Protein AF-A0AA39MZ94-F1 (afdb_monomer_lite)

pLDDT: mean 83.93, std 14.19, range [37.34, 96.5]

Organism: NCBI:txid47425

Structure (mmCIF, N/CA/C/O backbone):
data_AF-A0AA39MZ94-F1
#
_entry.id   AF-A0AA39MZ94-F1
#
loop_
_atom_site.group_PDB
_atom_site.id
_atom_site.type_symbol
_atom_site.label_atom_id
_atom_site.label_alt_id
_atom_site.label_comp_id
_atom_site.label_asym_id
_atom_site.label_entity_id
_atom_site.label_seq_id
_atom_site.pdbx_PDB_ins_code
_atom_site.Cartn_x
_atom_site.Cartn_y
_atom_site.Cartn_z
_atom_site.occupancy
_atom_site.B_iso_or_equiv
_atom_site.auth_seq_id
_atom_site.auth_comp_id
_atom_site.auth_asym_id
_atom_site.auth_atom_id
_atom_site.pdbx_PDB_model_num
ATOM 1 N N . MET A 1 1 ? -14.321 -25.411 10.450 1.00 39.59 1 MET A N 1
ATOM 2 C CA . MET A 1 1 ? -13.295 -24.376 10.215 1.00 39.59 1 MET A CA 1
ATOM 3 C C . MET A 1 1 ? -13.855 -23.096 10.797 1.00 39.59 1 MET A C 1
ATOM 5 O O . MET A 1 1 ? -14.821 -22.581 10.254 1.00 39.59 1 MET A O 1
ATOM 9 N N . GLU A 1 2 ? -13.376 -22.686 11.968 1.00 47.72 2 GLU A N 1
ATOM 10 C CA . GLU A 1 2 ? -13.886 -21.492 12.645 1.00 47.72 2 GLU A CA 1
ATOM 11 C C . GLU A 1 2 ? -13.235 -20.266 11.995 1.00 47.72 2 GLU A C 1
ATOM 13 O O . GLU A 1 2 ? -12.029 -20.066 12.114 1.00 47.72 2 GLU A O 1
ATOM 18 N N . SER A 1 3 ? -14.008 -19.494 11.227 1.00 54.31 3 SER A N 1
ATOM 19 C CA . SER A 1 3 ? -13.542 -18.238 10.637 1.00 54.31 3 SER A CA 1
ATOM 20 C C . SER A 1 3 ? -13.079 -17.292 11.748 1.00 54.31 3 SER A C 1
ATOM 22 O O . SER A 1 3 ? -13.821 -17.048 12.702 1.00 54.31 3 SER A O 1
ATOM 24 N N . SER A 1 4 ? -11.866 -16.747 11.638 1.00 66.31 4 SER A N 1
ATOM 25 C CA . SER A 1 4 ? -11.338 -15.779 12.601 1.00 66.31 4 SER A CA 1
ATOM 26 C C . SER A 1 4 ? -12.271 -14.567 12.691 1.00 66.31 4 SER A C 1
ATOM 28 O O . SER A 1 4 ? -12.445 -13.831 11.717 1.00 66.31 4 SER A O 1
ATOM 30 N N . LYS A 1 5 ? -12.896 -14.361 13.855 1.00 77.12 5 LYS A N 1
ATOM 31 C CA . LYS A 1 5 ? -13.789 -13.218 14.085 1.00 77.12 5 LYS A CA 1
ATOM 32 C C . LYS A 1 5 ? -12.986 -11.913 13.992 1.00 77.12 5 LYS A C 1
ATOM 34 O O . LYS A 1 5 ? -11.888 -11.852 14.551 1.00 77.12 5 LYS A O 1
ATOM 39 N N . PRO A 1 6 ? -13.516 -10.858 13.346 1.00 82.25 6 PRO A N 1
ATOM 40 C CA . PRO A 1 6 ? -12.822 -9.578 13.266 1.00 82.25 6 PRO A CA 1
ATOM 41 C C . PRO A 1 6 ? -12.559 -9.033 14.674 1.00 82.25 6 PRO A C 1
ATOM 43 O O . PRO A 1 6 ? -13.391 -9.196 15.569 1.00 82.25 6 PRO A O 1
ATOM 46 N N . SER A 1 7 ? -11.410 -8.387 14.869 1.00 88.44 7 SER A N 1
ATOM 47 C CA . SER A 1 7 ? -10.976 -7.849 16.160 1.00 88.44 7 SER A CA 1
ATOM 48 C C . SER A 1 7 ? -10.626 -6.361 16.086 1.00 88.44 7 SER A C 1
ATOM 50 O O . SER A 1 7 ? -10.378 -5.797 15.018 1.00 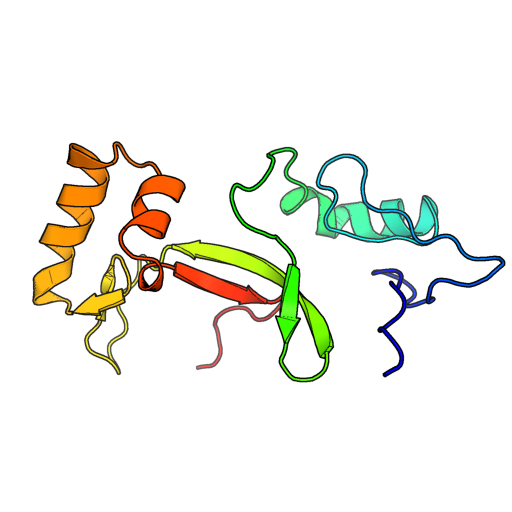88.44 7 SER A O 1
ATOM 52 N N . CYS A 1 8 ? -10.665 -5.699 17.241 1.00 90.06 8 CYS A N 1
ATOM 53 C CA . CYS A 1 8 ? -10.295 -4.297 17.389 1.00 90.06 8 CYS A CA 1
ATOM 54 C C . CYS A 1 8 ? -8.772 -4.120 17.318 1.00 90.06 8 CYS A C 1
ATOM 56 O O . CYS A 1 8 ? -8.043 -4.757 18.074 1.00 90.06 8 CYS A O 1
ATOM 58 N N . ALA A 1 9 ? -8.298 -3.178 16.501 1.00 87.38 9 ALA A N 1
ATOM 59 C CA . ALA A 1 9 ? -6.870 -2.893 16.344 1.00 87.38 9 ALA A CA 1
ATOM 60 C C . ALA A 1 9 ? -6.188 -2.346 17.616 1.00 87.38 9 ALA A C 1
ATOM 62 O O . ALA A 1 9 ? -4.968 -2.408 17.718 1.00 87.38 9 ALA A O 1
ATOM 63 N N . VAL A 1 10 ? -6.956 -1.818 18.579 1.00 90.62 10 VAL A N 1
ATOM 64 C CA . VAL A 1 10 ? -6.418 -1.178 19.797 1.00 90.62 10 VAL A CA 1
ATOM 65 C C . VAL A 1 10 ? -6.493 -2.089 21.014 1.00 90.62 10 VAL A C 1
ATOM 67 O O . VAL A 1 10 ? -5.508 -2.274 21.715 1.00 90.62 10 VAL A O 1
ATOM 70 N N . CYS A 1 11 ? -7.668 -2.660 21.282 1.00 90.81 11 CYS A N 1
ATOM 71 C CA . CYS A 1 11 ? -7.914 -3.443 22.496 1.00 90.81 11 CYS A CA 1
ATOM 72 C C . CYS A 1 11 ? -8.071 -4.945 22.235 1.00 90.81 11 CYS A C 1
ATOM 74 O O . CYS A 1 11 ? -8.384 -5.683 23.164 1.00 90.81 11 CYS A O 1
ATOM 76 N N . GLN A 1 12 ? -7.922 -5.386 20.979 1.00 87.88 12 GLN A N 1
ATOM 77 C CA . GLN A 1 12 ? -7.980 -6.788 20.542 1.00 87.88 12 GLN A CA 1
ATOM 78 C C . GLN A 1 12 ? -9.290 -7.536 20.844 1.00 87.88 12 GLN A C 1
ATOM 80 O O . GLN A 1 12 ? -9.397 -8.726 20.555 1.00 87.88 12 GLN A O 1
ATOM 85 N N . LYS A 1 13 ? -10.331 -6.852 21.342 1.00 89.19 13 LYS A N 1
ATOM 86 C CA . LYS A 1 13 ? -11.676 -7.428 21.487 1.00 89.19 13 LYS A CA 1
ATOM 87 C C . LYS A 1 13 ? -12.170 -7.948 20.141 1.00 89.19 13 LYS A C 1
ATOM 89 O O . LYS A 1 13 ? -12.132 -7.217 19.150 1.00 89.19 13 LYS A O 1
ATOM 94 N N . THR A 1 14 ? -12.640 -9.188 20.117 1.00 87.81 14 THR A N 1
ATOM 95 C CA . THR A 1 14 ? -13.252 -9.828 18.951 1.00 87.81 14 THR A CA 1
ATOM 96 C C . THR A 1 14 ? -14.734 -9.474 18.847 1.00 87.81 14 THR A C 1
ATOM 98 O O . THR A 1 14 ? -15.363 -9.061 19.825 1.00 87.81 14 THR A O 1
ATOM 101 N N . ALA A 1 15 ? -15.298 -9.602 17.645 1.00 83.81 15 ALA A N 1
ATOM 102 C CA . ALA A 1 15 ? -16.730 -9.442 17.441 1.00 83.81 15 ALA A CA 1
ATOM 103 C C . ALA A 1 15 ? -17.522 -10.498 18.230 1.00 83.81 15 ALA A C 1
ATOM 105 O O . ALA A 1 15 ? -17.189 -11.685 18.213 1.00 83.81 15 ALA A O 1
ATOM 106 N N . GLY A 1 16 ? -18.582 -10.056 18.901 1.00 79.00 16 GLY A N 1
ATOM 107 C CA . GLY A 1 16 ? -19.487 -10.879 19.704 1.00 79.00 16 GLY A CA 1
ATOM 108 C C . GLY A 1 16 ? -20.869 -10.232 19.791 1.00 79.00 16 GLY A C 1
ATOM 109 O O . GLY A 1 16 ? -21.067 -9.160 19.222 1.00 79.00 16 GLY A O 1
ATOM 110 N N . GLU A 1 17 ? -21.808 -10.864 20.498 1.00 69.25 17 GLU A N 1
ATOM 111 C CA . GLU A 1 17 ? -23.209 -10.407 20.593 1.00 69.25 17 GLU A CA 1
ATOM 112 C C . GLU A 1 17 ? -23.322 -8.947 21.075 1.00 69.25 17 GLU A C 1
ATOM 114 O O . GLU A 1 17 ? -24.084 -8.171 20.503 1.00 69.25 17 GLU A O 1
ATOM 119 N N . ASP A 1 18 ? -22.457 -8.532 22.009 1.00 76.44 18 ASP A N 1
ATOM 120 C CA . ASP A 1 18 ? -22.417 -7.165 22.555 1.00 76.44 18 ASP A CA 1
ATOM 121 C C . ASP A 1 18 ? -21.338 -6.257 21.933 1.00 76.44 18 ASP A C 1
ATOM 123 O O . ASP A 1 18 ? -21.173 -5.099 22.325 1.00 76.44 18 ASP A O 1
ATOM 127 N N . CYS A 1 19 ? -20.545 -6.764 20.984 1.00 78.88 19 CYS A N 1
ATOM 128 C CA . CYS A 1 19 ? -19.373 -6.065 20.457 1.00 78.88 19 CYS A CA 1
ATOM 129 C C . CYS A 1 19 ? -19.372 -6.083 18.928 1.00 78.88 19 CYS A C 1
ATOM 131 O O . CYS A 1 19 ? -18.919 -7.038 18.293 1.00 78.88 19 CYS A O 1
ATOM 133 N N . ASN A 1 20 ? -19.849 -4.989 18.330 1.00 86.56 20 ASN A N 1
ATOM 134 C CA . ASN A 1 20 ? -19.798 -4.800 16.887 1.00 86.56 20 ASN A CA 1
ATOM 135 C C . ASN A 1 20 ? -18.484 -4.119 16.479 1.00 86.56 20 ASN A C 1
ATOM 137 O O . ASN A 1 20 ? -18.231 -2.960 16.814 1.00 86.56 20 ASN A O 1
ATOM 141 N N . ILE A 1 21 ? -17.651 -4.846 15.738 1.00 90.81 21 ILE A N 1
ATOM 142 C CA . ILE A 1 21 ? -16.408 -4.316 15.186 1.00 90.81 21 ILE A CA 1
ATOM 143 C C . ILE A 1 21 ? -16.715 -3.565 13.889 1.00 90.81 21 ILE A C 1
ATOM 145 O O . ILE A 1 21 ? -17.158 -4.156 12.906 1.00 90.81 21 ILE A O 1
ATOM 149 N N . LYS A 1 22 ? -16.442 -2.259 13.879 1.00 89.94 22 LYS A N 1
ATOM 150 C CA . LYS A 1 22 ? -16.664 -1.369 12.735 1.00 89.94 22 LYS A CA 1
ATOM 151 C C . LYS A 1 22 ? -15.357 -1.047 12.030 1.00 89.94 22 LYS A C 1
ATOM 153 O O . LYS A 1 22 ? -14.320 -0.894 12.669 1.00 89.94 22 LYS A O 1
ATOM 158 N N . GLN A 1 23 ? -15.415 -0.892 10.715 1.00 89.62 23 GLN A N 1
ATOM 159 C CA . GLN A 1 23 ? -14.295 -0.380 9.931 1.00 89.62 23 GLN A CA 1
ATOM 160 C C . GLN A 1 23 ? -14.244 1.152 9.983 1.00 89.62 23 GLN A C 1
ATOM 162 O O . GLN A 1 23 ? -15.271 1.819 10.116 1.00 89.62 23 GLN A O 1
ATOM 167 N N . CYS A 1 24 ? -13.045 1.717 9.846 1.00 89.62 24 CYS A N 1
ATOM 168 C CA . CYS A 1 24 ? -12.859 3.145 9.622 1.00 89.62 24 CYS A CA 1
ATOM 169 C C . CYS A 1 24 ? -13.669 3.585 8.395 1.00 89.62 24 CYS A C 1
ATOM 171 O O . CYS A 1 24 ? -13.513 3.027 7.312 1.00 89.62 24 CYS A O 1
ATOM 173 N N . SER A 1 25 ? -14.515 4.602 8.539 1.00 86.38 25 SER A N 1
ATOM 174 C CA . SER A 1 25 ? -15.397 5.069 7.461 1.00 86.38 25 SER A CA 1
ATOM 175 C C . SER A 1 25 ? -14.646 5.662 6.265 1.00 86.38 25 SER A C 1
ATOM 177 O O . SER A 1 25 ? -15.180 5.675 5.159 1.00 86.38 25 SER A O 1
ATOM 179 N N . THR A 1 26 ? -13.416 6.141 6.475 1.00 85.88 26 THR A N 1
ATOM 180 C CA . THR A 1 26 ? -12.597 6.766 5.429 1.00 85.88 26 THR A CA 1
ATOM 181 C C . THR A 1 26 ? -11.884 5.730 4.569 1.00 85.88 26 THR A C 1
ATOM 183 O O . THR A 1 26 ? -12.049 5.734 3.356 1.00 85.88 26 THR A O 1
ATOM 186 N N . CYS A 1 27 ? -11.088 4.854 5.185 1.00 85.00 27 CYS A N 1
ATOM 187 C CA . CYS A 1 27 ? -10.232 3.910 4.462 1.00 85.00 27 CYS A CA 1
ATOM 188 C C . CYS A 1 27 ? -10.803 2.490 4.402 1.00 85.00 27 CYS A C 1
ATOM 190 O O . CYS A 1 27 ? -10.350 1.688 3.598 1.00 85.00 27 CYS A O 1
ATOM 192 N N . LYS A 1 28 ? -11.779 2.154 5.256 1.00 85.25 28 LYS A N 1
ATOM 193 C CA . LYS A 1 28 ? -12.361 0.809 5.414 1.00 85.25 28 LYS A CA 1
ATOM 194 C C . LYS A 1 28 ? -11.357 -0.293 5.790 1.00 85.25 28 LYS A C 1
ATOM 196 O O . LYS A 1 28 ? -11.707 -1.468 5.781 1.00 85.25 28 LYS A O 1
ATOM 201 N N . THR A 1 29 ? -10.130 0.070 6.169 1.00 80.44 29 THR A N 1
ATOM 202 C CA . THR A 1 29 ? -9.061 -0.890 6.466 1.00 80.44 29 THR A CA 1
ATOM 203 C C . THR A 1 29 ? -8.956 -1.226 7.951 1.00 80.44 29 THR A C 1
ATOM 205 O O . THR A 1 29 ? -9.079 -2.381 8.343 1.00 80.44 29 THR A O 1
ATOM 208 N N . ARG A 1 30 ? -8.768 -0.221 8.813 1.00 86.44 30 ARG A N 1
ATOM 209 C CA . ARG A 1 30 ? -8.656 -0.429 10.264 1.00 86.44 30 ARG A CA 1
ATOM 210 C C . ARG A 1 30 ? -10.018 -0.712 10.893 1.00 86.44 30 ARG A C 1
ATOM 212 O O . ARG A 1 30 ? -11.023 -0.121 10.496 1.00 86.44 30 ARG A O 1
ATOM 219 N N . ARG A 1 31 ? -10.033 -1.594 11.897 1.00 90.38 31 ARG A N 1
ATOM 220 C CA . ARG A 1 31 ? -11.231 -2.064 12.605 1.00 90.38 31 ARG A CA 1
ATOM 221 C C . ARG A 1 31 ? -11.205 -1.677 14.086 1.00 90.38 31 ARG A C 1
ATOM 223 O O . ARG A 1 31 ? -10.186 -1.846 14.753 1.00 90.38 31 ARG A O 1
ATOM 230 N N . TYR A 1 32 ? -12.335 -1.209 14.611 1.00 92.50 32 TYR A N 1
ATOM 231 C CA . TYR A 1 32 ? -12.479 -0.720 15.983 1.00 92.50 32 TYR A CA 1
ATOM 232 C C . TYR A 1 32 ? -13.798 -1.184 16.606 1.00 92.50 32 TYR A C 1
ATOM 234 O O . TYR A 1 32 ? -14.833 -1.192 15.944 1.00 92.50 32 TYR A O 1
ATOM 242 N N . CYS A 1 33 ? -13.787 -1.516 17.898 1.00 93.88 33 CYS A N 1
ATOM 243 C CA . CYS A 1 33 ? -15.018 -1.813 18.642 1.00 93.88 33 CYS A CA 1
ATOM 244 C C . CYS A 1 33 ? -15.800 -0.552 19.048 1.00 93.88 33 CYS A C 1
ATOM 246 O O . CYS A 1 33 ? -16.982 -0.631 19.364 1.00 93.88 33 CYS A O 1
ATOM 248 N N . SER A 1 34 ? -15.147 0.613 19.083 1.00 92.81 34 SER A N 1
ATOM 249 C CA . SER A 1 34 ? -15.762 1.883 19.472 1.00 92.81 34 SER A CA 1
ATOM 250 C C . SER A 1 34 ? -15.033 3.077 18.859 1.00 92.81 34 SER A C 1
ATOM 252 O O . SER A 1 34 ? -13.889 2.970 18.404 1.00 92.81 34 SER A O 1
ATOM 254 N N . ILE A 1 35 ? -15.691 4.238 18.891 1.00 92.94 35 ILE A N 1
ATOM 255 C CA . ILE A 1 35 ? -15.086 5.508 18.480 1.00 92.94 35 ILE A CA 1
ATOM 256 C C . ILE A 1 35 ? -13.911 5.911 19.380 1.00 92.94 35 ILE A C 1
ATOM 258 O O . ILE A 1 35 ? -12.979 6.557 18.908 1.00 92.94 35 ILE A O 1
ATOM 262 N N . ASP A 1 36 ? -13.904 5.486 20.644 1.00 94.88 36 ASP A N 1
ATOM 263 C CA . ASP A 1 36 ? -12.796 5.759 21.564 1.00 94.88 36 ASP A CA 1
ATOM 264 C C . ASP A 1 36 ? -11.529 5.022 21.132 1.00 94.88 36 ASP A C 1
ATOM 266 O O . ASP A 1 36 ? -10.456 5.619 21.090 1.00 94.88 36 ASP A O 1
ATOM 270 N N . CYS A 1 37 ? -11.658 3.758 20.708 1.00 94.81 37 CYS A N 1
ATOM 271 C CA . CYS A 1 37 ? -10.537 3.017 20.127 1.00 94.81 37 CYS A CA 1
ATOM 272 C C . CYS A 1 37 ? -10.053 3.672 18.826 1.00 94.81 37 CYS A C 1
ATOM 274 O O . CYS A 1 37 ? -8.852 3.825 18.631 1.00 94.81 37 CYS A O 1
ATOM 276 N N . GLN A 1 38 ? -10.963 4.128 17.962 1.00 93.81 38 GLN A N 1
ATOM 277 C CA . GLN A 1 38 ? -10.570 4.843 16.745 1.00 93.81 38 GLN A CA 1
ATOM 278 C C . GLN A 1 38 ? -9.806 6.141 17.054 1.00 93.81 38 GLN A C 1
ATOM 280 O O . GLN A 1 38 ? -8.803 6.435 16.410 1.00 93.81 38 GLN A O 1
ATOM 285 N N . ARG A 1 39 ? -10.265 6.925 18.037 1.00 94.62 39 ARG A N 1
ATOM 286 C CA . ARG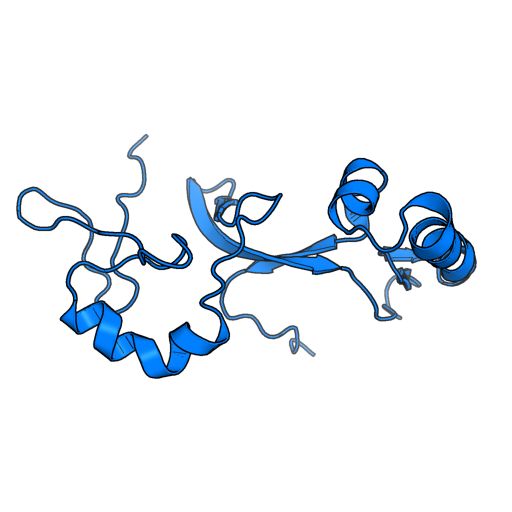 A 1 39 ? -9.607 8.172 18.461 1.00 94.62 39 ARG A CA 1
ATOM 287 C C . ARG A 1 39 ? -8.241 7.913 19.087 1.00 94.62 39 ARG A C 1
ATOM 289 O O . ARG A 1 39 ? -7.317 8.673 18.813 1.00 94.62 39 ARG A O 1
ATOM 296 N N . ALA A 1 40 ? -8.114 6.851 19.880 1.00 94.12 40 ALA A N 1
ATOM 297 C CA . ALA A 1 40 ? -6.847 6.441 20.477 1.00 94.12 40 ALA A CA 1
ATOM 298 C C . ALA A 1 40 ? -5.805 6.056 19.412 1.00 94.12 40 ALA A C 1
ATOM 300 O O . ALA A 1 40 ? -4.646 6.436 19.536 1.00 94.12 40 ALA A O 1
ATOM 301 N N . ASP A 1 41 ? -6.223 5.373 18.341 1.00 92.50 41 ASP A N 1
ATOM 302 C CA . ASP A 1 41 ? -5.351 5.007 17.213 1.00 92.50 41 ASP A CA 1
ATOM 303 C C . ASP A 1 41 ? -5.163 6.144 16.193 1.00 92.50 41 ASP A C 1
ATOM 305 O O . ASP A 1 41 ? -4.291 6.085 15.335 1.00 92.50 41 ASP A O 1
ATOM 309 N N . TRP A 1 42 ? -5.953 7.220 16.246 1.00 91.62 42 TRP A N 1
ATOM 310 C CA . TRP A 1 42 ? -5.910 8.274 15.227 1.00 91.62 42 TRP A CA 1
ATOM 311 C C . TRP A 1 42 ? -4.522 8.908 14.999 1.00 91.62 42 TRP A C 1
ATOM 313 O O . TRP A 1 42 ? -4.175 9.138 13.836 1.00 91.62 42 TRP A O 1
ATOM 323 N N . PRO A 1 43 ? -3.689 9.184 16.027 1.00 91.06 43 PRO A N 1
ATOM 324 C CA . PRO A 1 43 ? -2.360 9.762 15.821 1.00 91.06 43 PRO A CA 1
ATOM 325 C C . PRO A 1 43 ? -1.449 8.910 14.926 1.00 91.06 43 PRO A C 1
ATOM 327 O O . PRO A 1 43 ? -0.708 9.475 14.117 1.00 91.06 43 PRO A O 1
ATOM 330 N N . THR A 1 44 ? -1.536 7.583 15.050 1.00 86.50 44 THR A N 1
ATOM 331 C CA . THR A 1 44 ? -0.792 6.589 14.262 1.00 86.50 44 THR A CA 1
ATOM 332 C C . THR A 1 44 ? -1.496 6.287 12.942 1.00 86.50 44 THR A C 1
ATOM 334 O O . THR A 1 44 ? -0.875 6.343 11.882 1.00 86.50 44 THR A O 1
ATOM 337 N N . HIS A 1 45 ? -2.812 6.078 12.975 1.00 87.44 45 HIS A N 1
ATOM 338 C CA . HIS A 1 45 ? -3.614 5.702 11.815 1.00 87.44 45 HIS A CA 1
ATOM 339 C C . HIS A 1 45 ? -3.727 6.800 10.753 1.00 87.44 45 HIS A C 1
ATOM 341 O O . HIS A 1 45 ? -3.711 6.492 9.563 1.00 87.44 45 HIS A O 1
ATOM 347 N N . LYS A 1 46 ? -3.836 8.082 11.133 1.00 86.56 46 LYS A N 1
ATOM 348 C CA . LYS A 1 46 ? -4.154 9.178 10.192 1.00 86.56 46 LYS A CA 1
ATOM 349 C C . LYS A 1 46 ? -3.210 9.267 8.990 1.00 86.56 46 LYS A C 1
ATOM 351 O O . LYS A 1 46 ? -3.630 9.707 7.928 1.00 86.56 46 LYS A O 1
ATOM 356 N N . ARG A 1 47 ? -1.944 8.864 9.158 1.00 82.44 47 ARG A N 1
ATOM 357 C CA . ARG A 1 47 ? -0.922 8.885 8.096 1.00 82.44 47 ARG A CA 1
ATOM 358 C C . ARG A 1 47 ? -1.173 7.815 7.034 1.00 82.44 47 ARG A C 1
ATOM 360 O O . ARG A 1 47 ? -0.851 8.030 5.873 1.00 82.44 47 ARG A O 1
ATOM 367 N N . GLU A 1 48 ? -1.752 6.693 7.444 1.00 75.88 48 GLU A N 1
ATOM 368 C CA . GLU A 1 48 ? -2.088 5.543 6.598 1.00 75.88 48 GLU A CA 1
ATOM 369 C C . GLU A 1 48 ? -3.563 5.571 6.153 1.00 75.88 48 GLU A C 1
ATOM 371 O O . GLU A 1 48 ? -3.986 4.805 5.289 1.00 75.88 48 GLU A O 1
ATOM 376 N N . CYS A 1 49 ? -4.374 6.453 6.747 1.00 85.69 49 CYS A N 1
ATOM 377 C CA . CYS A 1 49 ? -5.798 6.589 6.473 1.00 85.69 49 CYS A CA 1
ATOM 378 C C . CYS A 1 49 ? -6.036 7.280 5.122 1.00 85.69 49 CYS A C 1
ATOM 380 O O . CYS A 1 49 ? -6.272 8.486 5.051 1.00 85.69 49 CYS A O 1
ATOM 382 N N . ASN A 1 50 ? -5.976 6.511 4.035 1.00 78.00 50 ASN A N 1
ATOM 383 C CA . ASN A 1 50 ? -6.262 7.003 2.691 1.00 78.00 50 ASN A CA 1
ATOM 384 C C . ASN A 1 50 ? -7.715 6.699 2.284 1.00 78.00 50 ASN A C 1
ATOM 386 O O . ASN A 1 50 ? -8.227 5.615 2.546 1.00 78.00 50 ASN A O 1
ATOM 390 N N . LYS A 1 51 ? -8.373 7.676 1.651 1.00 65.88 51 LYS A N 1
ATOM 391 C CA . LYS A 1 51 ? -9.768 7.614 1.187 1.00 65.88 51 LYS A CA 1
ATOM 392 C C . LYS A 1 51 ? -9.918 6.936 -0.185 1.00 65.88 51 LYS A C 1
ATOM 394 O O . LYS A 1 51 ? -11.038 6.739 -0.642 1.00 65.88 51 LYS A O 1
ATOM 399 N N . GLY A 1 52 ? -8.807 6.630 -0.856 1.00 63.81 52 GLY A N 1
ATOM 400 C CA . GLY A 1 52 ? -8.813 5.974 -2.157 1.00 63.81 52 GLY A CA 1
ATOM 401 C C . GLY A 1 52 ? -9.250 4.519 -2.047 1.00 63.81 52 GLY A C 1
ATOM 402 O O . GLY A 1 52 ? -8.678 3.756 -1.268 1.00 63.81 52 GLY A O 1
ATOM 403 N N . GLU A 1 53 ? -10.235 4.129 -2.855 1.00 66.25 53 GLU A N 1
ATOM 404 C CA . GLU A 1 53 ? -10.458 2.720 -3.160 1.00 66.25 53 GLU A CA 1
ATOM 405 C C . GLU A 1 53 ? -9.176 2.193 -3.793 1.00 66.25 53 GLU A C 1
ATOM 407 O O . GLU A 1 53 ? -8.778 2.595 -4.889 1.00 66.25 53 GLU A O 1
ATOM 412 N N . LYS A 1 54 ? -8.466 1.345 -3.053 1.00 77.25 54 LYS A N 1
ATOM 413 C CA . LYS A 1 54 ? -7.322 0.656 -3.619 1.00 77.25 54 LYS A CA 1
ATOM 414 C C . LYS A 1 54 ? -7.846 -0.269 -4.710 1.00 77.25 54 LYS A C 1
ATOM 416 O O . LYS A 1 54 ? -8.844 -0.955 -4.522 1.00 77.25 54 LYS A O 1
ATOM 421 N N . TRP A 1 55 ? -7.159 -0.300 -5.846 1.00 86.06 55 TRP A N 1
ATOM 422 C CA . TRP A 1 55 ? -7.496 -1.211 -6.943 1.00 86.06 55 TRP A CA 1
ATOM 423 C C . TRP A 1 55 ? -7.152 -2.678 -6.619 1.00 86.06 55 TRP A C 1
ATOM 425 O O . TRP A 1 55 ? -7.443 -3.567 -7.413 1.00 86.06 55 TRP A O 1
ATOM 435 N N . TYR A 1 56 ? -6.545 -2.920 -5.456 1.00 84.25 56 TYR A N 1
ATOM 436 C CA . TYR A 1 56 ? -6.194 -4.220 -4.902 1.00 84.25 56 TYR A CA 1
ATOM 437 C C . TYR A 1 56 ? -6.838 -4.406 -3.521 1.00 84.25 56 TYR A C 1
ATOM 439 O O . TYR A 1 56 ? -7.131 -3.426 -2.832 1.00 84.25 56 TYR A O 1
ATOM 447 N N . ASP A 1 57 ? -7.016 -5.659 -3.096 1.00 80.88 57 ASP A N 1
ATOM 448 C CA . ASP A 1 57 ? -7.498 -5.966 -1.746 1.00 80.88 57 ASP A CA 1
ATOM 449 C C . ASP A 1 57 ? -6.442 -5.583 -0.702 1.00 80.88 57 ASP A C 1
ATOM 451 O O . ASP A 1 57 ?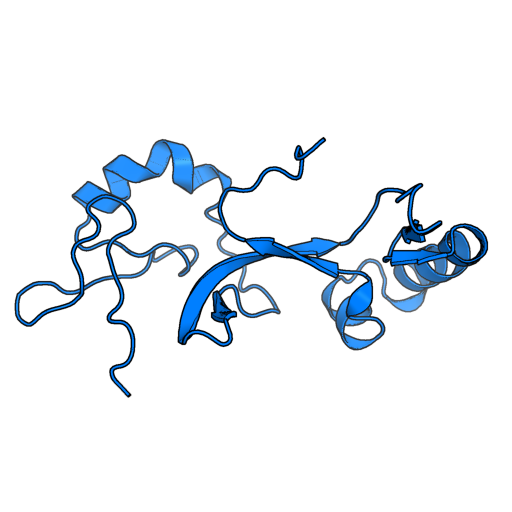 -5.288 -5.983 -0.814 1.00 80.88 57 ASP A O 1
ATOM 455 N N . CYS A 1 58 ? -6.836 -4.805 0.307 1.00 76.25 58 CYS A N 1
ATOM 456 C CA . CYS A 1 58 ? -5.992 -4.395 1.430 1.00 76.25 58 CYS A CA 1
ATOM 457 C C . CYS A 1 58 ? -5.787 -5.501 2.478 1.00 76.25 58 CYS A C 1
ATOM 459 O O . CYS A 1 58 ? -5.010 -5.317 3.419 1.00 76.25 58 CYS A O 1
ATOM 461 N N . HIS A 1 59 ? -6.501 -6.614 2.341 1.00 77.94 59 HIS A N 1
ATOM 462 C CA . HIS A 1 59 ? -6.403 -7.773 3.207 1.00 77.94 59 HIS A CA 1
ATOM 463 C C . HIS A 1 59 ? -5.930 -8.963 2.385 1.00 77.94 59 HIS A C 1
ATOM 465 O O . HIS A 1 59 ? -6.450 -9.258 1.313 1.00 77.94 59 HIS A O 1
ATOM 471 N N . ARG A 1 60 ? -4.921 -9.662 2.894 1.00 78.75 60 ARG A N 1
ATOM 472 C CA . ARG A 1 60 ? -4.482 -10.929 2.320 1.00 78.75 60 ARG A CA 1
ATOM 473 C C . ARG A 1 60 ? -4.730 -12.030 3.336 1.00 78.75 60 ARG A C 1
ATOM 475 O O . ARG A 1 60 ? -4.273 -11.934 4.473 1.00 78.75 60 ARG A O 1
ATOM 482 N N . LEU A 1 61 ? -5.446 -13.064 2.906 1.00 76.88 61 LEU A N 1
ATOM 483 C CA . LEU A 1 61 ? -5.599 -14.295 3.670 1.00 76.88 61 LEU A CA 1
ATOM 484 C C . LEU A 1 61 ? -4.316 -15.117 3.539 1.00 76.88 61 LEU A C 1
ATOM 486 O O . LEU A 1 61 ? -3.870 -15.416 2.427 1.00 76.88 61 LEU A O 1
ATOM 490 N N . CYS A 1 62 ? -3.717 -15.461 4.671 1.00 73.19 62 CYS A N 1
ATOM 491 C CA . CYS A 1 62 ? -2.627 -16.422 4.734 1.00 73.19 62 CYS A CA 1
ATOM 492 C C . CYS A 1 62 ? -3.172 -17.857 4.692 1.00 73.19 62 CYS A C 1
ATOM 494 O O . CYS A 1 62 ? -4.355 -18.108 4.928 1.00 73.19 62 CYS A O 1
ATOM 496 N N . GLN A 1 63 ? -2.299 -18.822 4.386 1.00 75.81 63 GLN A N 1
ATOM 497 C CA . GLN A 1 63 ? -2.670 -20.245 4.342 1.00 75.81 63 GLN A CA 1
ATOM 498 C C . GLN A 1 63 ? -3.168 -20.774 5.695 1.00 75.81 63 GLN A C 1
ATOM 500 O O . GLN A 1 63 ? -3.956 -21.714 5.731 1.00 75.81 63 GLN A O 1
ATOM 505 N N . ASP A 1 64 ? -2.737 -20.158 6.796 1.00 77.19 64 ASP A N 1
ATOM 506 C CA . ASP A 1 64 ? -3.190 -20.463 8.156 1.00 77.19 64 ASP A CA 1
ATOM 507 C C . ASP A 1 64 ? -4.585 -19.889 8.484 1.00 77.19 64 ASP A C 1
ATOM 509 O O . ASP A 1 64 ? -5.095 -20.090 9.58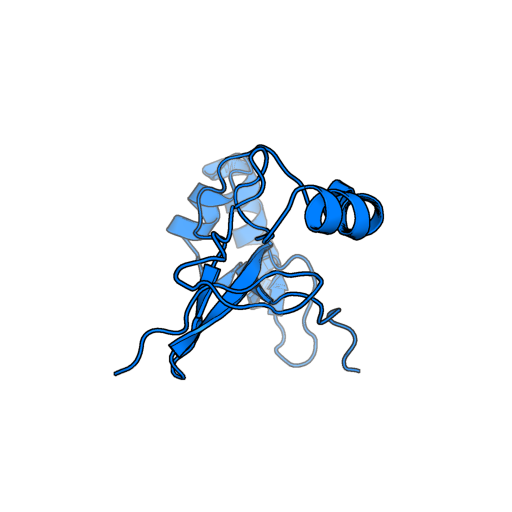5 1.00 77.19 64 ASP A O 1
ATOM 513 N N . GLY A 1 65 ? -5.220 -19.192 7.534 1.00 76.06 65 GLY A N 1
ATOM 514 C CA . GLY A 1 65 ? -6.531 -18.567 7.695 1.00 76.06 65 GLY A CA 1
ATOM 515 C C . GLY A 1 65 ? -6.502 -17.217 8.410 1.00 76.06 65 GLY A C 1
ATOM 516 O O . GLY A 1 65 ? -7.562 -16.621 8.599 1.00 76.06 65 GLY A O 1
ATOM 517 N N . SER A 1 66 ? -5.325 -16.717 8.795 1.00 74.75 66 SER A N 1
ATOM 518 C CA . SER A 1 66 ? -5.186 -15.379 9.360 1.00 74.75 66 SER A CA 1
ATOM 519 C C . SER A 1 66 ? -5.306 -14.302 8.277 1.00 74.75 66 SER A C 1
ATOM 521 O O . SER A 1 66 ? -4.901 -14.478 7.124 1.00 74.75 66 SER A O 1
ATOM 523 N N . GLU A 1 67 ? -5.904 -13.170 8.644 1.00 73.62 67 GLU A N 1
ATOM 524 C CA . GLU A 1 67 ? -6.062 -12.020 7.758 1.00 73.62 67 GLU A CA 1
ATOM 525 C C . GLU A 1 67 ? -5.000 -10.969 8.085 1.00 73.62 67 GLU A C 1
ATOM 527 O O . GLU A 1 67 ? -4.971 -10.406 9.182 1.00 73.62 67 GLU A O 1
ATOM 532 N N . HIS A 1 68 ? -4.138 -10.682 7.114 1.00 75.38 68 HIS A N 1
ATOM 533 C CA . HIS A 1 68 ? -3.097 -9.674 7.245 1.00 75.38 68 HIS A CA 1
ATOM 534 C C . HIS A 1 68 ? -3.485 -8.413 6.482 1.00 75.38 68 HIS A C 1
ATOM 536 O O . HIS A 1 68 ? -3.684 -8.439 5.266 1.00 75.38 68 HIS A O 1
ATOM 542 N N . PHE A 1 69 ? -3.539 -7.289 7.196 1.00 76.38 69 PHE A N 1
ATOM 543 C CA . PHE A 1 69 ? -3.665 -5.975 6.577 1.00 76.38 69 PHE A CA 1
ATOM 544 C C . PHE A 1 69 ? -2.319 -5.535 5.990 1.00 76.38 69 PHE A C 1
ATOM 546 O O . PHE A 1 69 ? -1.270 -5.704 6.626 1.00 76.38 69 PHE A O 1
ATOM 553 N N . GLY A 1 70 ? -2.348 -4.958 4.791 1.00 80.44 70 GLY A N 1
ATOM 554 C CA . GLY A 1 70 ? -1.134 -4.516 4.131 1.00 80.44 70 GLY A CA 1
ATOM 555 C C . GLY A 1 70 ? -1.319 -3.576 2.950 1.00 80.44 70 GLY A C 1
ATOM 556 O O . GLY A 1 70 ? -2.426 -3.227 2.526 1.00 80.44 70 GLY A O 1
ATOM 557 N N . ASP A 1 71 ? -0.169 -3.181 2.417 1.00 83.38 71 ASP A N 1
ATOM 558 C CA . ASP A 1 71 ? -0.057 -2.332 1.244 1.00 83.38 71 ASP A CA 1
ATOM 559 C C . ASP A 1 71 ? 0.708 -3.062 0.148 1.00 83.38 71 ASP A C 1
ATOM 561 O O . ASP A 1 71 ? 1.777 -3.633 0.378 1.00 83.38 71 ASP A O 1
ATOM 565 N N . LEU A 1 72 ? 0.179 -2.992 -1.068 1.00 87.31 72 LEU A N 1
ATOM 566 C CA . LEU A 1 72 ? 0.905 -3.403 -2.250 1.00 87.31 72 LEU A CA 1
ATOM 567 C C . LEU A 1 72 ? 1.872 -2.280 -2.640 1.00 87.31 72 LEU A C 1
ATOM 569 O O . LEU A 1 72 ? 1.451 -1.162 -2.949 1.00 87.31 72 LEU A O 1
ATOM 573 N N . GLU A 1 73 ? 3.165 -2.577 -2.595 1.00 90.25 73 GLU A N 1
ATOM 574 C CA . GLU A 1 73 ? 4.243 -1.635 -2.875 1.00 90.25 73 GLU A CA 1
ATOM 575 C C . GLU A 1 73 ? 4.991 -2.055 -4.138 1.00 90.25 73 GLU A C 1
ATOM 577 O O . GLU A 1 73 ? 5.450 -3.190 -4.246 1.00 90.25 73 GLU A O 1
ATOM 582 N N . LEU A 1 74 ? 5.161 -1.120 -5.069 1.00 93.56 74 LEU A N 1
ATOM 583 C CA . LEU A 1 74 ? 6.047 -1.291 -6.214 1.00 93.56 74 LEU A CA 1
ATOM 584 C C . LEU A 1 74 ? 7.506 -1.361 -5.742 1.00 93.56 74 LEU A C 1
ATOM 586 O O . LEU A 1 74 ? 7.978 -0.475 -5.031 1.00 93.56 74 LEU A O 1
ATOM 590 N N . ILE A 1 75 ? 8.231 -2.389 -6.172 1.00 94.12 75 ILE A N 1
ATOM 591 C CA . ILE A 1 75 ? 9.655 -2.547 -5.884 1.00 94.12 75 ILE A CA 1
ATOM 592 C C . ILE A 1 75 ? 10.438 -1.569 -6.760 1.00 94.12 75 ILE A C 1
ATOM 594 O O . ILE A 1 75 ? 10.480 -1.708 -7.981 1.00 94.12 75 ILE A O 1
ATOM 598 N N . THR A 1 76 ? 11.059 -0.570 -6.136 1.00 94.19 76 THR A N 1
ATOM 599 C CA . THR A 1 76 ? 11.816 0.484 -6.836 1.00 94.19 76 THR A CA 1
ATOM 600 C C . THR A 1 76 ? 13.315 0.468 -6.538 1.00 94.19 76 THR A C 1
ATOM 602 O O . THR A 1 76 ? 14.057 1.264 -7.110 1.00 94.19 76 THR A O 1
ATOM 605 N N . TRP A 1 77 ? 13.768 -0.430 -5.661 1.0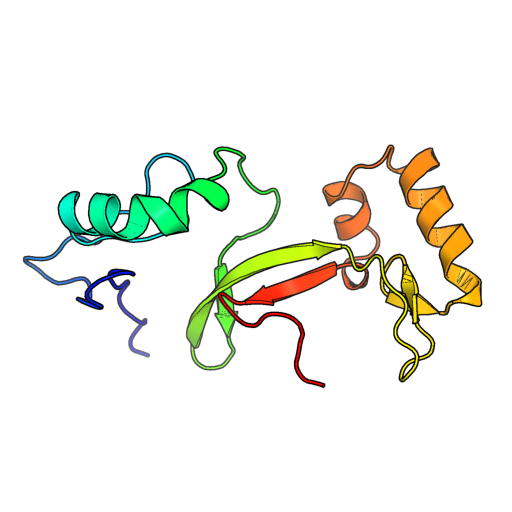0 92.19 77 TRP A N 1
ATOM 606 C CA . TRP A 1 77 ? 15.165 -0.580 -5.250 1.00 92.19 77 TRP A CA 1
ATOM 607 C C . TRP A 1 77 ? 15.815 -1.813 -5.880 1.00 92.19 77 TRP A C 1
ATOM 609 O O . TRP A 1 77 ? 15.140 -2.725 -6.356 1.00 92.19 77 TRP A O 1
ATOM 619 N N . LYS A 1 78 ? 17.149 -1.841 -5.835 1.00 92.25 78 LYS A N 1
ATOM 620 C CA . LYS A 1 78 ? 17.954 -2.996 -6.239 1.00 92.25 78 LYS A CA 1
ATOM 621 C C . LYS A 1 78 ? 18.107 -3.972 -5.077 1.00 92.25 78 LYS A C 1
ATOM 623 O O . LYS A 1 78 ? 18.273 -3.554 -3.934 1.00 92.25 78 LYS A O 1
ATOM 628 N N . CYS A 1 79 ? 18.072 -5.261 -5.379 1.00 89.25 79 CYS A N 1
ATOM 629 C CA . CYS A 1 79 ? 18.310 -6.364 -4.463 1.00 89.25 79 CYS A CA 1
ATOM 630 C C . CYS A 1 79 ? 19.626 -7.057 -4.858 1.00 89.25 79 CYS A C 1
ATOM 632 O O . CYS A 1 79 ? 19.628 -7.871 -5.786 1.00 89.25 79 CYS A O 1
ATOM 634 N N . PRO A 1 80 ? 20.757 -6.750 -4.191 1.00 87.44 80 PRO A N 1
ATOM 635 C CA . PRO A 1 80 ? 22.065 -7.293 -4.565 1.00 87.44 80 PRO A CA 1
ATOM 636 C C . PRO A 1 80 ? 22.145 -8.819 -4.476 1.00 87.44 80 PRO A C 1
ATOM 638 O O . PRO A 1 80 ? 22.835 -9.439 -5.276 1.00 87.44 80 PRO A O 1
ATOM 641 N N . THR A 1 81 ? 21.425 -9.433 -3.533 1.00 90.25 81 THR A N 1
ATOM 642 C CA . THR A 1 81 ? 21.439 -10.890 -3.325 1.00 90.25 81 THR A CA 1
ATOM 643 C C . THR A 1 81 ? 20.831 -11.652 -4.493 1.00 90.25 81 THR A C 1
ATOM 645 O O . THR A 1 81 ? 21.276 -12.750 -4.810 1.00 90.25 81 THR A O 1
ATOM 648 N N . ASN A 1 82 ? 19.821 -11.067 -5.137 1.00 85.69 82 ASN A N 1
ATOM 649 C CA . ASN A 1 82 ? 19.073 -11.711 -6.211 1.00 85.69 82 ASN A CA 1
ATOM 650 C C . ASN A 1 82 ? 19.437 -11.138 -7.587 1.00 85.69 82 ASN A C 1
ATOM 652 O O . ASN A 1 82 ? 18.938 -11.631 -8.594 1.00 85.69 82 ASN A O 1
ATOM 656 N N . GLY A 1 83 ? 20.266 -10.089 -7.635 1.00 91.38 83 GLY A N 1
ATOM 657 C CA . GLY A 1 83 ? 20.581 -9.373 -8.869 1.00 91.38 83 GLY A CA 1
ATOM 658 C C . GLY A 1 83 ? 19.359 -8.709 -9.509 1.00 91.38 83 GLY A C 1
ATOM 659 O O . GLY A 1 83 ? 19.338 -8.533 -10.724 1.00 91.38 83 GLY A O 1
ATOM 660 N N . THR A 1 84 ? 18.330 -8.367 -8.725 1.00 92.81 84 THR A N 1
ATOM 661 C CA . THR A 1 84 ? 17.106 -7.731 -9.240 1.00 92.81 84 THR A CA 1
ATOM 662 C C . THR A 1 84 ? 17.085 -6.225 -8.981 1.00 92.81 84 THR A C 1
ATOM 664 O O . THR A 1 84 ? 17.750 -5.720 -8.078 1.00 92.81 84 THR A O 1
ATOM 667 N N . GLY A 1 85 ? 16.346 -5.489 -9.805 1.00 92.38 85 GLY A N 1
ATOM 668 C CA . GLY A 1 85 ? 16.178 -4.042 -9.776 1.00 92.38 85 GLY A CA 1
ATOM 669 C C . GLY A 1 85 ? 14.710 -3.626 -9.785 1.00 92.38 85 GLY A C 1
ATOM 670 O O . GLY A 1 85 ? 13.838 -4.297 -9.224 1.00 92.38 85 GLY A O 1
ATOM 671 N N . TRP A 1 86 ? 14.440 -2.492 -10.431 1.00 95.38 86 TRP A N 1
ATOM 672 C CA . TRP A 1 86 ? 13.098 -1.913 -10.507 1.00 95.38 86 TRP A CA 1
ATOM 673 C C . TRP A 1 86 ? 12.073 -2.895 -11.092 1.00 95.38 86 TRP A C 1
ATOM 675 O O . TRP A 1 86 ? 12.300 -3.489 -12.141 1.00 95.38 86 TRP A O 1
ATOM 685 N N . GLY A 1 87 ? 10.931 -3.069 -10.426 1.00 93.31 87 GLY A N 1
ATOM 686 C CA . GLY A 1 87 ? 9.901 -4.017 -10.852 1.00 93.31 87 GLY A CA 1
ATOM 687 C C . GLY A 1 87 ? 10.292 -5.489 -10.668 1.00 93.31 87 GLY A C 1
ATOM 688 O O . GLY A 1 87 ? 9.716 -6.355 -11.329 1.00 93.31 87 GLY A O 1
ATOM 689 N N . ASN A 1 88 ? 11.250 -5.770 -9.774 1.00 94.06 88 ASN A N 1
ATOM 690 C CA . ASN A 1 88 ? 11.734 -7.118 -9.454 1.00 94.06 88 ASN A CA 1
ATOM 691 C C . ASN A 1 88 ? 12.165 -7.922 -10.691 1.00 94.06 88 ASN A C 1
ATOM 693 O O . ASN A 1 88 ? 11.930 -9.126 -10.791 1.00 94.06 88 ASN A O 1
ATOM 697 N N . VAL A 1 89 ? 12.761 -7.228 -11.653 1.00 95.12 89 VAL A N 1
ATOM 698 C CA . VAL A 1 89 ? 13.374 -7.808 -12.850 1.00 95.12 89 VAL A CA 1
ATOM 699 C C . VAL A 1 89 ? 14.893 -7.788 -12.681 1.00 95.12 89 VAL A C 1
ATOM 701 O O . VAL A 1 89 ? 15.385 -7.071 -11.809 1.00 95.12 89 VAL A O 1
ATOM 704 N N . PHE A 1 90 ? 15.654 -8.561 -13.454 1.00 94.88 90 PHE A N 1
ATOM 705 C CA . PHE A 1 90 ? 17.117 -8.471 -13.422 1.00 94.88 90 PHE A CA 1
ATOM 706 C C . PHE A 1 90 ? 17.590 -7.042 -13.725 1.00 94.88 90 PHE A C 1
ATOM 708 O O . PHE A 1 90 ? 16.933 -6.309 -14.465 1.00 94.88 90 PHE A O 1
ATOM 715 N N . VAL A 1 91 ? 18.705 -6.609 -13.127 1.00 93.25 91 VAL A N 1
ATOM 716 C CA . VAL A 1 91 ? 19.177 -5.213 -13.250 1.00 93.25 91 VAL A CA 1
ATOM 717 C C . VAL A 1 91 ? 19.377 -4.805 -14.713 1.00 93.25 91 VAL A C 1
ATOM 719 O O . VAL A 1 91 ? 19.125 -3.659 -15.068 1.00 93.25 91 VAL A O 1
ATOM 722 N N . GLU A 1 92 ? 19.770 -5.737 -15.573 1.00 93.25 92 GLU A N 1
ATOM 723 C CA . GLU A 1 92 ? 19.967 -5.528 -17.007 1.00 93.25 92 GLU A CA 1
ATOM 724 C C . GLU A 1 92 ? 18.656 -5.219 -17.752 1.00 93.25 92 GLU A C 1
ATOM 726 O O . GLU A 1 92 ? 18.667 -4.569 -18.796 1.00 93.25 92 GLU A O 1
ATOM 731 N N . GLU A 1 93 ? 17.519 -5.649 -17.209 1.00 93.25 93 GLU A N 1
ATOM 732 C CA . GLU A 1 93 ? 16.192 -5.523 -17.815 1.00 93.25 93 GLU A CA 1
ATOM 733 C C . GLU A 1 93 ? 15.353 -4.398 -17.176 1.00 93.25 93 GLU A C 1
ATOM 735 O O . GLU A 1 93 ? 14.241 -4.106 -17.630 1.00 93.25 93 GLU A O 1
ATOM 740 N N . GLU A 1 94 ? 15.870 -3.724 -16.139 1.00 93.94 94 GLU A N 1
ATOM 741 C CA . GLU A 1 94 ? 15.105 -2.733 -15.369 1.00 93.94 94 GLU A CA 1
ATOM 742 C C . GLU A 1 94 ? 14.677 -1.523 -16.212 1.00 93.94 94 GLU A C 1
ATOM 744 O O . GLU A 1 94 ? 13.584 -0.988 -16.026 1.00 93.94 94 GLU A O 1
ATOM 749 N N . GLU A 1 95 ? 15.498 -1.120 -17.184 1.00 94.69 95 GLU A N 1
ATOM 750 C CA . GLU A 1 95 ? 15.204 0.007 -18.076 1.00 94.69 95 GLU A CA 1
ATOM 751 C C . GLU A 1 95 ? 14.035 -0.287 -19.022 1.00 94.69 95 GLU A C 1
ATOM 753 O O . GLU A 1 95 ? 13.215 0.593 -19.289 1.00 94.69 95 GLU A O 1
ATOM 758 N N . TYR A 1 96 ? 13.896 -1.535 -19.478 1.00 93.25 96 TYR A N 1
ATOM 759 C CA . TYR A 1 96 ? 12.769 -1.939 -20.318 1.00 93.25 96 TYR A CA 1
ATOM 760 C C . TYR A 1 96 ? 11.445 -1.845 -19.552 1.00 93.25 96 TYR A C 1
ATOM 762 O O . TYR A 1 96 ? 10.474 -1.269 -20.049 1.00 93.25 96 TYR A O 1
ATOM 770 N N . ILE A 1 97 ? 11.414 -2.356 -18.319 1.00 93.69 97 ILE A N 1
ATOM 771 C CA . ILE A 1 97 ? 10.204 -2.355 -17.490 1.00 93.69 97 ILE A CA 1
ATOM 772 C C . ILE A 1 97 ? 9.852 -0.928 -17.034 1.00 93.69 97 ILE A C 1
ATOM 774 O O . ILE A 1 97 ? 8.679 -0.552 -17.095 1.00 93.69 97 ILE A O 1
ATOM 778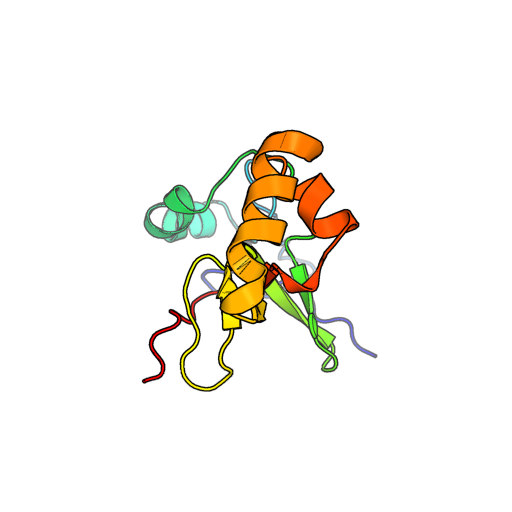 N N . LYS A 1 98 ? 10.842 -0.084 -16.702 1.00 95.25 98 LYS A N 1
ATOM 779 C CA . LYS A 1 98 ? 10.624 1.353 -16.437 1.00 95.25 98 LYS A CA 1
ATOM 780 C C . LYS A 1 98 ? 10.029 2.075 -17.644 1.00 95.25 98 LYS A C 1
ATOM 782 O O . LYS A 1 98 ? 9.032 2.777 -17.491 1.00 95.25 98 LYS A O 1
ATOM 787 N N . LYS A 1 99 ? 10.604 1.878 -18.836 1.00 96.00 99 LYS A N 1
ATOM 788 C CA . LYS A 1 99 ? 10.133 2.512 -20.073 1.00 96.00 99 LYS A CA 1
ATOM 789 C C . LYS A 1 99 ? 8.697 2.111 -20.391 1.00 96.00 99 LYS A C 1
ATOM 791 O O . LYS A 1 99 ? 7.863 2.974 -20.647 1.00 96.00 99 LYS A O 1
ATOM 796 N N . LYS A 1 100 ? 8.382 0.817 -20.300 1.00 95.50 100 LYS A N 1
ATOM 797 C CA . LYS A 1 100 ? 7.016 0.313 -20.478 1.00 95.50 100 LYS A CA 1
ATOM 798 C C . LYS A 1 100 ? 6.048 0.933 -19.462 1.00 95.50 100 LYS A C 1
ATOM 800 O O . LYS A 1 100 ? 4.956 1.358 -19.832 1.00 95.50 100 LYS A O 1
ATOM 805 N N . PHE A 1 101 ? 6.453 1.063 -18.199 1.00 96.31 101 PHE A N 1
ATOM 806 C CA . PHE A 1 101 ? 5.626 1.714 -17.184 1.00 96.31 101 PHE A CA 1
ATOM 807 C C . PHE A 1 101 ? 5.338 3.185 -17.491 1.00 96.31 101 PHE A C 1
ATOM 809 O O . PHE A 1 101 ? 4.193 3.621 -17.362 1.00 96.31 101 PHE A O 1
ATOM 816 N N . THR A 1 102 ? 6.343 3.951 -17.912 1.00 95.62 102 THR A N 1
ATOM 817 C CA . THR A 1 102 ? 6.166 5.378 -18.193 1.00 95.62 102 THR A CA 1
ATOM 818 C C . THR A 1 102 ? 5.467 5.637 -19.525 1.00 95.62 102 THR A C 1
ATOM 820 O O . THR A 1 102 ? 4.581 6.483 -19.578 1.00 95.62 102 THR A O 1
ATOM 823 N N . GLU A 1 103 ? 5.836 4.922 -20.589 1.00 96.50 103 GLU A N 1
ATOM 824 C CA . GLU A 1 103 ? 5.375 5.202 -21.956 1.00 96.50 103 GLU A CA 1
ATOM 825 C C . GLU A 1 103 ? 4.093 4.447 -22.322 1.00 96.50 103 GLU A C 1
ATOM 827 O O . GLU A 1 103 ? 3.180 5.044 -22.887 1.00 96.50 103 GLU A O 1
ATOM 832 N N . GLU A 1 104 ? 3.988 3.157 -21.988 1.00 95.81 104 GLU A N 1
ATOM 833 C CA . GLU A 1 104 ? 2.816 2.347 -22.361 1.00 95.81 104 GLU A CA 1
ATOM 834 C C . GLU A 1 104 ? 1.713 2.420 -21.300 1.00 95.81 104 GLU A C 1
ATOM 836 O O . GLU A 1 104 ? 0.529 2.546 -21.620 1.00 95.81 104 GLU A O 1
ATOM 841 N N . PHE A 1 105 ? 2.085 2.351 -20.019 1.00 95.56 105 PHE A N 1
ATOM 842 C CA . PHE A 1 105 ? 1.112 2.357 -18.924 1.00 95.56 105 PHE A CA 1
ATOM 843 C C . PHE A 1 105 ? 0.812 3.755 -18.380 1.00 95.56 105 PHE A C 1
ATOM 845 O O . PHE A 1 105 ? -0.158 3.909 -17.637 1.00 95.56 105 PHE A O 1
ATOM 852 N N . GLY A 1 106 ? 1.585 4.775 -18.766 1.00 94.81 106 GLY A N 1
ATOM 853 C CA . GLY A 1 106 ? 1.378 6.158 -18.328 1.00 94.81 106 GLY A CA 1
ATOM 854 C C . GLY A 1 106 ? 1.531 6.343 -16.816 1.00 94.81 106 GLY A C 1
ATOM 855 O O . GLY A 1 106 ? 0.843 7.174 -16.228 1.00 94.81 106 GLY A O 1
ATOM 856 N N . GLY A 1 107 ? 2.370 5.532 -16.166 1.00 92.94 107 GLY A N 1
ATOM 857 C CA . GLY A 1 107 ? 2.556 5.556 -14.714 1.00 92.94 107 GLY A CA 1
ATOM 858 C C . GLY A 1 107 ? 1.429 4.896 -13.904 1.00 92.94 107 GLY A C 1
ATOM 859 O O . GLY A 1 107 ? 1.383 5.047 -12.682 1.00 92.94 107 GLY A O 1
ATOM 860 N N . ASP A 1 108 ? 0.514 4.166 -14.547 1.00 94.69 108 ASP A N 1
ATOM 861 C CA . ASP A 1 108 ? -0.602 3.493 -13.879 1.00 94.69 108 ASP A CA 1
ATOM 862 C C . ASP A 1 108 ? -0.156 2.177 -13.214 1.00 94.69 108 ASP A C 1
ATOM 864 O O . ASP A 1 108 ? 0.171 1.186 -13.876 1.00 94.69 108 ASP A O 1
ATOM 868 N N . LEU A 1 109 ? -0.157 2.161 -11.876 1.00 93.44 109 LEU A N 1
ATOM 869 C CA . LEU A 1 109 ? 0.238 0.997 -11.077 1.00 93.44 109 LEU A CA 1
ATOM 870 C C . LEU A 1 109 ? -0.680 -0.211 -11.282 1.00 93.44 109 LEU A C 1
ATOM 872 O O . LEU A 1 109 ? -0.201 -1.340 -11.218 1.00 93.44 109 LEU A O 1
ATOM 876 N N . LYS A 1 110 ? -1.976 0.006 -11.538 1.00 94.31 110 LYS A N 1
ATOM 877 C CA . LYS A 1 110 ? -2.921 -1.087 -11.778 1.00 94.31 110 LYS A CA 1
ATOM 878 C C . LYS A 1 110 ? -2.582 -1.784 -13.090 1.00 94.31 110 LYS A C 1
ATOM 880 O O . LYS A 1 110 ? -2.485 -3.004 -13.119 1.00 94.31 110 LYS A O 1
ATOM 885 N N . LYS A 1 111 ? -2.344 -1.017 -14.159 1.00 96.00 111 LYS A N 1
ATOM 886 C CA . LYS A 1 111 ? -1.949 -1.584 -15.461 1.00 96.00 111 LYS A CA 1
ATOM 887 C C . LYS A 1 111 ? -0.625 -2.336 -15.376 1.00 96.00 111 LYS A C 1
ATOM 889 O O . LYS A 1 111 ? -0.506 -3.419 -15.942 1.00 96.00 111 LYS A O 1
ATOM 894 N N . LEU A 1 112 ? 0.348 -1.787 -14.641 1.00 95.75 112 LEU A N 1
ATOM 895 C CA . LEU A 1 112 ? 1.612 -2.479 -14.406 1.00 95.75 112 LEU A CA 1
ATOM 896 C C . LEU A 1 112 ? 1.397 -3.791 -13.653 1.00 95.75 112 LEU A C 1
ATOM 898 O O . LEU A 1 112 ? 1.995 -4.789 -14.027 1.00 95.75 112 LEU A O 1
ATOM 902 N N . PHE A 1 113 ? 0.552 -3.810 -12.623 1.00 94.25 113 PHE A N 1
ATOM 903 C CA . PHE A 1 113 ? 0.265 -5.032 -11.877 1.00 94.25 113 PHE A CA 1
ATOM 904 C C . PHE A 1 113 ? -0.479 -6.068 -12.711 1.00 94.25 113 PHE A C 1
ATOM 906 O O . PHE A 1 113 ? -0.113 -7.235 -12.673 1.00 94.25 113 PHE A O 1
ATOM 913 N N . ASP A 1 114 ? -1.474 -5.650 -13.494 1.00 94.19 114 ASP A N 1
ATOM 914 C CA . ASP A 1 114 ? -2.210 -6.543 -14.392 1.00 94.19 114 ASP A CA 1
ATOM 915 C C . ASP A 1 114 ? -1.263 -7.191 -15.430 1.00 94.19 114 ASP A C 1
ATOM 917 O O . ASP A 1 114 ? -1.473 -8.334 -15.832 1.00 94.19 114 ASP A O 1
ATOM 921 N N . HIS A 1 115 ? -0.198 -6.486 -15.841 1.00 94.69 115 HIS A N 1
ATOM 922 C CA . HIS A 1 115 ? 0.824 -6.992 -16.765 1.00 94.69 115 HIS A CA 1
ATOM 923 C C . HIS A 1 115 ? 1.949 -7.794 -16.088 1.00 94.69 115 HIS A C 1
ATOM 925 O O . HIS A 1 115 ? 2.432 -8.779 -16.645 1.00 94.69 115 HIS A O 1
ATOM 931 N N . TRP A 1 116 ? 2.411 -7.343 -14.922 1.00 94.81 116 TRP A N 1
ATOM 932 C CA . TRP A 1 116 ? 3.620 -7.816 -14.246 1.00 94.81 116 TRP A CA 1
ATOM 933 C C . TRP A 1 116 ? 3.449 -7.776 -12.714 1.00 94.81 116 TRP A C 1
ATOM 935 O O . TRP A 1 116 ? 4.035 -6.925 -12.033 1.00 94.81 116 TRP A O 1
ATOM 945 N N . PRO A 1 117 ? 2.643 -8.688 -12.133 1.00 93.81 117 PRO A N 1
ATOM 946 C CA . PRO A 1 117 ? 2.319 -8.671 -10.704 1.00 93.81 117 PRO A CA 1
ATOM 947 C C . PRO A 1 117 ? 3.546 -8.748 -9.784 1.00 93.81 117 PRO A C 1
ATOM 949 O O . PRO A 1 117 ? 3.549 -8.179 -8.693 1.00 93.81 117 PRO A O 1
ATOM 952 N N . GLN A 1 118 ? 4.610 -9.426 -10.223 1.00 92.75 118 GLN A N 1
ATOM 953 C CA . GLN A 1 118 ? 5.853 -9.603 -9.473 1.00 92.75 118 GLN A CA 1
ATOM 954 C C . GLN A 1 118 ? 6.660 -8.312 -9.290 1.00 92.75 118 GLN A C 1
ATOM 956 O O . GLN A 1 118 ? 7.553 -8.299 -8.445 1.00 92.75 118 GLN A O 1
ATOM 961 N N . ALA A 1 119 ? 6.334 -7.227 -10.012 1.00 94.25 119 ALA A N 1
ATOM 962 C CA . ALA A 1 119 ? 6.895 -5.904 -9.722 1.00 94.25 119 ALA A CA 1
ATOM 963 C C . ALA A 1 119 ? 6.540 -5.402 -8.322 1.00 94.25 119 ALA A C 1
ATOM 965 O O . ALA A 1 119 ? 7.170 -4.466 -7.829 1.00 94.25 119 ALA A O 1
ATOM 966 N N . PHE A 1 120 ? 5.543 -6.002 -7.679 1.00 93.62 120 PHE A N 1
ATOM 967 C CA . PHE A 1 120 ? 5.023 -5.541 -6.412 1.00 93.62 120 PHE A CA 1
ATOM 968 C C . PHE A 1 120 ? 5.334 -6.525 -5.290 1.00 93.62 120 PHE A C 1
ATOM 970 O O . PHE A 1 120 ? 5.168 -7.737 -5.428 1.00 93.62 120 PHE A O 1
ATOM 977 N N . ARG A 1 121 ? 5.708 -5.985 -4.129 1.00 90.50 121 ARG A N 1
ATOM 978 C CA . ARG A 1 121 ? 5.739 -6.729 -2.870 1.00 90.50 121 ARG A CA 1
ATOM 979 C C . ARG A 1 121 ? 4.536 -6.375 -2.010 1.00 90.50 121 ARG A C 1
ATOM 981 O O . ARG A 1 121 ? 4.086 -5.232 -1.972 1.00 90.50 121 ARG A O 1
ATOM 988 N N . TRP A 1 122 ? 4.045 -7.363 -1.274 1.00 86.69 122 TRP A N 1
ATOM 989 C CA . TRP A 1 122 ? 3.057 -7.135 -0.229 1.00 86.69 122 TRP A CA 1
ATOM 990 C C . TRP A 1 122 ? 3.762 -6.754 1.069 1.00 86.69 122 TRP A C 1
ATOM 992 O O . TRP A 1 122 ? 4.560 -7.537 1.584 1.00 86.69 122 TRP A O 1
ATOM 1002 N N . ARG A 1 123 ? 3.463 -5.575 1.614 1.00 82.94 123 ARG A N 1
ATOM 1003 C CA . ARG A 1 123 ? 3.907 -5.182 2.953 1.00 82.94 123 ARG A CA 1
ATOM 1004 C C . ARG A 1 123 ? 2.814 -5.485 3.959 1.00 82.94 123 ARG A C 1
ATOM 1006 O O . ARG A 1 123 ? 1.790 -4.811 3.975 1.00 82.94 123 ARG A O 1
ATOM 1013 N N . CYS A 1 124 ? 3.043 -6.488 4.799 1.00 71.12 124 CYS A N 1
ATOM 1014 C CA . CYS A 1 124 ? 2.198 -6.743 5.960 1.00 71.12 124 CYS A CA 1
ATOM 1015 C C . CYS A 1 124 ? 2.453 -5.685 7.048 1.00 71.12 124 CYS A C 1
ATOM 1017 O O . CYS A 1 124 ? 3.582 -5.226 7.218 1.00 71.12 124 CYS A O 1
ATOM 1019 N N . CYS A 1 125 ? 1.403 -5.321 7.786 1.00 57.88 125 CYS A N 1
ATOM 1020 C CA . CYS A 1 125 ? 1.415 -4.355 8.882 1.00 57.88 125 CYS A CA 1
ATOM 1021 C C . CYS A 1 125 ? 2.660 -4.468 9.794 1.00 57.88 125 CYS A C 1
ATOM 1023 O O . CYS A 1 125 ? 2.787 -5.427 10.552 1.00 57.88 125 CYS A O 1
ATOM 1025 N N . GLY A 1 126 ? 3.537 -3.457 9.761 1.00 48.03 126 GLY A N 1
ATOM 1026 C CA . GLY A 1 126 ? 4.528 -3.195 10.813 1.00 48.03 126 GLY A CA 1
ATOM 1027 C C . GLY A 1 126 ? 5.902 -3.861 10.699 1.00 48.03 126 GLY A C 1
ATOM 1028 O O . GLY A 1 126 ? 6.724 -3.611 11.572 1.00 48.03 126 GLY A O 1
ATOM 1029 N N . MET A 1 127 ? 6.192 -4.648 9.660 1.00 43.00 127 MET A N 1
ATOM 1030 C CA . MET A 1 127 ? 7.588 -4.982 9.348 1.00 43.00 127 MET A CA 1
ATOM 1031 C C . MET A 1 127 ? 8.144 -3.886 8.444 1.00 43.00 127 MET A C 1
ATOM 1033 O O . MET A 1 127 ? 7.873 -3.852 7.240 1.00 43.00 127 MET A O 1
ATOM 1037 N N . ASP A 1 128 ? 8.893 -2.956 9.036 1.00 41.59 128 ASP A N 1
ATOM 1038 C CA . ASP A 1 128 ? 9.866 -2.208 8.259 1.00 41.59 128 ASP A CA 1
ATOM 1039 C C . ASP A 1 128 ? 10.796 -3.216 7.570 1.00 41.59 128 ASP A C 1
ATOM 1041 O O . ASP A 1 128 ? 11.153 -4.264 8.102 1.00 41.59 128 ASP A O 1
ATOM 1045 N N . GLY A 1 129 ? 11.155 -2.944 6.318 1.00 42.81 129 GLY A N 1
ATOM 1046 C CA . GLY A 1 129 ? 12.065 -3.805 5.560 1.00 42.81 129 GLY A CA 1
ATOM 1047 C C . GLY A 1 129 ? 13.495 -3.833 6.113 1.00 42.81 129 GLY A C 1
ATOM 1048 O O . GLY A 1 129 ? 14.384 -4.279 5.397 1.00 42.81 129 GLY A O 1
ATOM 1049 N N . SER A 1 130 ? 13.739 -3.343 7.333 1.00 37.34 130 SER A N 1
ATOM 1050 C CA . SER A 1 130 ? 15.010 -3.458 8.043 1.00 37.34 130 SER A CA 1
ATOM 1051 C C . SER A 1 130 ? 15.043 -4.744 8.864 1.00 37.34 130 SER A C 1
ATOM 1053 O O . SER A 1 130 ? 15.053 -4.730 10.091 1.00 37.34 130 SER A O 1
ATOM 1055 N N . MET A 1 131 ? 15.102 -5.880 8.178 1.00 39.62 131 MET A N 1
ATOM 1056 C CA . MET A 1 131 ? 15.828 -7.027 8.714 1.00 39.62 131 MET A CA 1
ATOM 1057 C C . MET A 1 131 ? 17.042 -7.262 7.826 1.00 39.62 131 MET A C 1
ATOM 1059 O O . MET A 1 131 ? 16.972 -8.082 6.918 1.00 39.62 131 MET A O 1
ATOM 1063 N N . THR A 1 132 ? 18.074 -6.445 8.074 1.00 39.62 132 THR A N 1
ATOM 1064 C CA . THR A 1 132 ? 19.538 -6.678 8.058 1.00 39.62 132 THR A CA 1
ATOM 1065 C C . THR A 1 132 ? 20.262 -5.364 7.824 1.00 39.62 132 THR A C 1
ATOM 1067 O O . THR A 1 132 ? 19.880 -4.662 6.861 1.00 39.62 132 THR A O 1
#

Foldseek 3Di:
DDQQFDAAPQPRDGDDPQFDWAADPQQSQHIHRDVVSVVVCCVVCVVVRHNDDDPDDQWDQDPVNDIFGWDKAFFAQADPVQCAHGLRHHPVCNVVLVCCCCPVVVVDPVVSCVVRVSSIDIDTPDDDPPPD

Radius of gyration: 18.28 Å; chains: 1; bounding box: 45×34×45 Å

InterPro domains:
  IPR002893 Zinc finger, MYND-type [PF01753] (8-49)
  IPR002893 Zinc finger, MYND-type [PS01360] (8-49)
  IPR002893 Zinc finger, MYND-type [PS50865] (8-49)

Sequence (132 aa):
MESSKPSCAVCQKTAGEDCNIKQCSTCKTRRYCSIDCQRADWPTHKRECNKGEKWYDCHRLCQDGSEHFGDLELITWKCPTNGTGWGNVFVEEEEYIKKKFTEEFGGDLKKLFDHWPQAFRWRCCGMDGSMT

Secondary structure (DSSP, 8-state):
------B-TTT-PBPBTTB-PEEPTTTS-SEESSHHHHHHHHHHHTTT---S--SS-SEEE-TTSPEEEEEEEE--S-BTTTTB-GGGSBGGGHHHHHHIIIIISTT-HHHHHHH-GGGEEEEETT--S---